Protein AF-A0A8X6UMC8-F1 (afdb_monomer_lite)

Radius of gyration: 14.66 Å; chains: 1; bounding box: 36×35×30 Å

Structure (mmCIF, N/CA/C/O backbone):
data_AF-A0A8X6UMC8-F1
#
_entry.id   AF-A0A8X6UMC8-F1
#
loop_
_atom_site.group_PDB
_atom_site.id
_atom_site.type_symbol
_atom_site.label_atom_id
_atom_site.label_alt_id
_atom_site.label_comp_id
_atom_site.label_asym_id
_atom_site.label_entity_id
_atom_site.label_seq_id
_atom_site.pdbx_PDB_ins_code
_atom_site.Cartn_x
_atom_site.Cartn_y
_atom_site.Cartn_z
_atom_site.occupancy
_atom_site.B_iso_or_equiv
_atom_site.auth_seq_id
_atom_site.auth_comp_id
_atom_site.auth_asym_id
_atom_site.auth_atom_id
_atom_site.pdbx_PDB_model_num
ATOM 1 N N . MET A 1 1 ? 18.155 9.836 -15.322 1.00 61.84 1 MET A N 1
ATOM 2 C CA . MET A 1 1 ? 17.992 8.909 -14.176 1.00 61.84 1 MET A CA 1
ATOM 3 C C . MET A 1 1 ? 16.888 9.361 -13.215 1.00 61.84 1 MET A C 1
ATOM 5 O O . MET A 1 1 ? 15.960 8.594 -13.007 1.00 61.84 1 MET A O 1
ATOM 9 N N . VAL A 1 2 ? 16.906 10.609 -12.722 1.00 69.50 2 VAL A N 1
ATOM 10 C CA . VAL A 1 2 ? 15.881 11.160 -11.800 1.00 69.50 2 VAL A CA 1
ATOM 11 C C . VAL A 1 2 ? 14.447 11.059 -12.349 1.00 69.50 2 VAL A C 1
ATOM 13 O O . VAL A 1 2 ? 13.563 10.563 -11.658 1.00 69.50 2 VAL A O 1
ATOM 16 N N . ASN A 1 3 ? 14.227 11.406 -13.622 1.00 80.38 3 ASN A N 1
ATOM 17 C CA . ASN A 1 3 ? 12.888 11.349 -14.233 1.00 80.38 3 ASN A CA 1
ATOM 18 C C . ASN A 1 3 ? 12.310 9.926 -14.321 1.00 80.38 3 ASN A C 1
ATOM 20 O O . ASN A 1 3 ? 11.101 9.744 -14.213 1.00 80.38 3 ASN A O 1
ATOM 24 N N . SER A 1 4 ? 13.162 8.907 -14.490 1.00 87.31 4 SER A N 1
ATOM 25 C CA . SER A 1 4 ? 12.715 7.509 -14.553 1.00 87.31 4 SER A CA 1
ATOM 26 C C . SER A 1 4 ? 12.319 6.984 -13.177 1.00 87.31 4 SER A C 1
ATOM 28 O O . SER A 1 4 ? 11.329 6.267 -13.063 1.00 87.31 4 SER A O 1
ATOM 30 N N . LEU A 1 5 ? 13.071 7.354 -12.135 1.00 91.06 5 LEU A N 1
ATOM 31 C CA . LEU A 1 5 ? 12.767 6.964 -10.760 1.00 91.06 5 LEU A CA 1
ATOM 32 C C . LEU A 1 5 ? 11.475 7.623 -10.274 1.00 91.06 5 LEU A C 1
ATOM 34 O O . LEU A 1 5 ? 10.637 6.954 -9.678 1.00 91.06 5 LEU A O 1
ATOM 38 N N . LEU A 1 6 ? 11.287 8.910 -10.583 1.00 93.31 6 LEU A N 1
ATOM 39 C CA . LEU A 1 6 ? 10.054 9.624 -10.262 1.00 93.31 6 LEU A CA 1
ATOM 40 C C . LEU A 1 6 ? 8.851 8.986 -10.964 1.00 93.31 6 LEU A C 1
ATOM 42 O O . LEU A 1 6 ? 7.853 8.707 -10.313 1.00 93.31 6 LEU A O 1
ATOM 46 N N . LYS A 1 7 ? 8.967 8.680 -12.263 1.00 94.38 7 LYS A N 1
ATOM 47 C CA . LYS A 1 7 ? 7.900 8.012 -13.022 1.00 94.38 7 LYS A CA 1
ATOM 48 C C . LYS A 1 7 ? 7.544 6.642 -12.434 1.00 94.38 7 LYS A C 1
ATOM 50 O O . LYS A 1 7 ? 6.363 6.335 -12.291 1.00 94.38 7 LYS A O 1
ATOM 55 N N . ALA A 1 8 ? 8.549 5.846 -12.065 1.00 94.31 8 ALA A N 1
ATOM 56 C CA . ALA A 1 8 ? 8.349 4.564 -11.391 1.00 94.31 8 ALA A CA 1
ATOM 57 C C . ALA A 1 8 ? 7.667 4.744 -10.025 1.00 94.31 8 ALA A C 1
ATOM 59 O O . ALA A 1 8 ? 6.704 4.043 -9.729 1.00 94.31 8 ALA A O 1
ATOM 60 N N . GLY A 1 9 ? 8.098 5.731 -9.235 1.00 95.12 9 GLY A N 1
ATOM 61 C CA . GLY A 1 9 ? 7.489 6.066 -7.949 1.00 95.12 9 GLY A CA 1
ATOM 62 C C . GLY A 1 9 ? 6.034 6.499 -8.073 1.00 95.12 9 GLY A C 1
ATOM 63 O O . GLY A 1 9 ? 5.187 5.963 -7.371 1.00 95.12 9 GLY A O 1
ATOM 64 N N . THR A 1 10 ? 5.712 7.398 -9.004 1.00 95.94 10 THR A N 1
ATOM 65 C CA . THR A 1 10 ? 4.327 7.819 -9.256 1.00 95.94 10 THR A CA 1
ATOM 66 C C . THR A 1 10 ? 3.449 6.637 -9.665 1.00 95.94 10 THR A C 1
ATOM 68 O O . THR A 1 10 ? 2.348 6.485 -9.140 1.00 95.94 10 THR A O 1
ATOM 71 N N . HIS A 1 11 ? 3.942 5.772 -10.556 1.00 95.50 11 HIS A N 1
ATOM 72 C CA . HIS A 1 11 ? 3.209 4.583 -10.985 1.00 95.50 11 HIS A CA 1
ATOM 73 C C . HIS A 1 11 ? 2.982 3.595 -9.830 1.00 95.50 11 HIS A C 1
ATOM 75 O O . HIS A 1 11 ? 1.860 3.149 -9.609 1.00 95.50 11 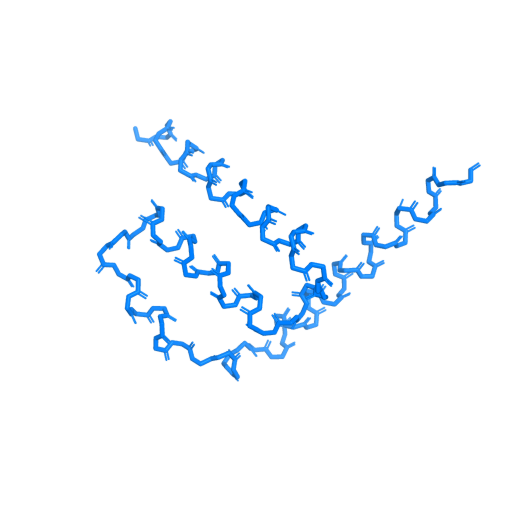HIS A O 1
ATOM 81 N N . ALA A 1 12 ? 4.024 3.309 -9.047 1.00 96.31 12 ALA A N 1
ATOM 82 C CA . ALA A 1 12 ? 3.940 2.449 -7.872 1.00 96.31 12 ALA A CA 1
ATOM 83 C C . ALA A 1 12 ? 2.957 2.995 -6.823 1.00 96.31 12 ALA A C 1
ATOM 85 O O . ALA A 1 12 ? 2.143 2.241 -6.293 1.00 96.31 12 ALA A O 1
ATOM 86 N N . SER A 1 13 ? 2.978 4.306 -6.566 1.00 95.44 13 SER A N 1
ATOM 87 C CA . SER A 1 13 ? 2.035 4.960 -5.654 1.00 95.44 13 SER A CA 1
ATOM 88 C C . SER A 1 13 ? 0.588 4.801 -6.114 1.00 95.44 13 SER A C 1
ATOM 90 O O . SER A 1 13 ? -0.272 4.496 -5.292 1.00 95.44 13 SER A O 1
ATOM 92 N N . TYR A 1 14 ? 0.317 4.952 -7.415 1.00 96.06 14 TYR A N 1
ATOM 93 C CA . TYR A 1 14 ? -1.027 4.744 -7.961 1.00 96.06 14 TYR A CA 1
ATOM 94 C C . TYR A 1 14 ? -1.522 3.314 -7.714 1.00 96.06 14 TYR A C 1
ATOM 96 O O . TYR A 1 14 ? -2.646 3.124 -7.258 1.00 96.06 14 TYR A O 1
ATOM 104 N N . ILE A 1 15 ? -0.661 2.314 -7.928 1.00 94.81 15 ILE A N 1
ATOM 105 C CA . ILE A 1 15 ? -0.996 0.907 -7.673 1.00 94.81 15 ILE A CA 1
ATOM 106 C C . ILE A 1 15 ? -1.312 0.668 -6.190 1.00 94.81 15 ILE A C 1
ATOM 108 O O . ILE A 1 15 ? -2.277 -0.023 -5.869 1.00 94.81 15 ILE A O 1
ATOM 112 N N . VAL A 1 16 ? -0.522 1.235 -5.273 1.00 93.69 16 VAL A N 1
ATOM 113 C CA . VAL A 1 16 ? -0.760 1.094 -3.827 1.00 93.69 16 VAL A CA 1
ATOM 114 C C . VAL A 1 16 ? -2.094 1.723 -3.428 1.00 93.69 16 VAL A C 1
ATOM 116 O O . VAL A 1 16 ? -2.891 1.069 -2.760 1.00 93.69 16 VAL A O 1
ATOM 119 N N . VAL A 1 17 ? -2.369 2.954 -3.870 1.00 92.31 17 VAL A N 1
ATOM 120 C CA . VAL A 1 17 ? -3.633 3.648 -3.570 1.00 92.31 17 VAL A CA 1
ATOM 121 C C . VAL A 1 17 ? -4.829 2.884 -4.137 1.00 92.31 17 VAL A C 1
ATOM 123 O O . VAL A 1 17 ? -5.824 2.712 -3.437 1.00 92.31 17 VAL A O 1
ATOM 126 N N . TYR A 1 18 ? -4.719 2.372 -5.364 1.00 93.62 18 TYR A N 1
ATOM 127 C CA . TYR A 1 18 ? -5.758 1.550 -5.977 1.00 93.62 18 TYR A CA 1
ATOM 128 C C . TYR A 1 18 ? -6.031 0.273 -5.167 1.00 93.62 18 TYR A C 1
ATOM 130 O O . TYR A 1 18 ? -7.183 -0.010 -4.859 1.00 93.62 18 TYR A O 1
ATOM 138 N N . ASN A 1 19 ? -4.992 -0.454 -4.737 1.00 91.12 19 ASN A N 1
ATOM 139 C CA . ASN A 1 19 ? -5.166 -1.656 -3.912 1.00 91.12 19 ASN A CA 1
ATOM 140 C C . ASN A 1 19 ? -5.808 -1.345 -2.552 1.00 91.12 19 ASN A C 1
ATOM 142 O O . ASN A 1 19 ? -6.644 -2.115 -2.086 1.00 91.12 19 ASN A O 1
ATOM 146 N N . ILE A 1 20 ? -5.448 -0.224 -1.921 1.00 90.19 20 ILE A N 1
ATOM 147 C CA . ILE A 1 20 ? -6.077 0.216 -0.667 1.00 90.19 20 ILE A CA 1
ATOM 148 C C . ILE A 1 20 ? -7.574 0.472 -0.891 1.00 90.19 20 ILE A C 1
ATOM 150 O O . ILE A 1 20 ? -8.403 -0.060 -0.153 1.00 90.19 20 ILE A O 1
ATOM 154 N N . ALA A 1 21 ? -7.916 1.238 -1.932 1.00 90.88 21 ALA A N 1
ATOM 155 C CA . ALA A 1 21 ? -9.298 1.585 -2.250 1.00 90.88 21 ALA A CA 1
ATOM 156 C C . ALA A 1 21 ? -10.139 0.360 -2.648 1.00 90.88 21 ALA A C 1
ATOM 158 O O . ALA A 1 21 ? -11.265 0.214 -2.184 1.00 90.88 21 ALA A O 1
ATOM 159 N N . GLU A 1 22 ? -9.594 -0.535 -3.478 1.00 92.44 22 GLU A N 1
ATOM 160 C CA . GLU A 1 22 ? -10.304 -1.722 -3.965 1.00 92.44 22 GLU A CA 1
ATOM 161 C C . GLU A 1 22 ? -10.549 -2.740 -2.846 1.00 92.44 22 GLU A C 1
ATOM 163 O O . GLU A 1 22 ? -11.637 -3.305 -2.744 1.00 92.44 22 GLU A O 1
ATOM 168 N N . LYS A 1 23 ? -9.540 -3.007 -2.005 1.00 90.88 23 LYS A N 1
ATOM 169 C CA . LYS A 1 23 ? -9.645 -4.053 -0.979 1.00 90.88 23 LYS A CA 1
ATOM 170 C C . LYS A 1 23 ? -10.460 -3.616 0.232 1.00 90.88 23 LYS A C 1
ATOM 172 O O . LYS A 1 23 ? -10.989 -4.492 0.911 1.00 90.88 23 LYS A O 1
ATOM 177 N N . ASN A 1 24 ? -10.552 -2.310 0.500 1.00 87.56 24 ASN A N 1
ATOM 178 C CA . ASN A 1 24 ? -11.272 -1.745 1.644 1.00 87.56 24 ASN A CA 1
ATOM 179 C C . ASN A 1 24 ? -10.908 -2.438 2.974 1.00 87.56 24 ASN A C 1
ATOM 181 O O . ASN A 1 24 ? -11.763 -2.876 3.744 1.00 87.56 24 ASN A O 1
ATOM 185 N N . LYS A 1 25 ? -9.603 -2.607 3.201 1.00 90.25 25 LYS A N 1
ATOM 186 C CA . LYS A 1 25 ? -9.041 -3.220 4.407 1.00 90.25 25 LYS A CA 1
ATOM 187 C C . LYS A 1 25 ? -8.237 -2.194 5.197 1.00 90.25 25 LYS A C 1
ATOM 189 O O . LYS A 1 25 ? -7.742 -1.226 4.626 1.00 90.25 25 LYS A O 1
ATOM 194 N N . ALA A 1 26 ? -8.042 -2.462 6.487 1.00 87.69 26 ALA A N 1
ATOM 195 C CA . ALA A 1 26 ? -7.152 -1.668 7.327 1.00 87.69 26 ALA A CA 1
ATOM 196 C C . ALA A 1 26 ? -5.727 -1.639 6.752 1.00 87.69 26 ALA A C 1
ATOM 198 O O . ALA A 1 26 ? -5.222 -2.655 6.265 1.00 87.69 26 ALA A O 1
ATOM 199 N N . LEU A 1 27 ? -5.041 -0.501 6.877 1.00 88.44 27 LEU A N 1
ATOM 200 C CA . LEU A 1 27 ? -3.659 -0.351 6.396 1.00 88.44 27 LEU A CA 1
ATOM 201 C C . LEU A 1 27 ? -2.658 -1.272 7.116 1.00 88.44 27 LEU A C 1
ATOM 203 O O . LEU A 1 27 ? -1.549 -1.476 6.628 1.00 88.44 27 LEU A O 1
ATOM 207 N N . SER A 1 28 ? -3.036 -1.819 8.272 1.00 87.31 28 SER A N 1
ATOM 208 C CA . SER A 1 28 ? -2.264 -2.805 9.029 1.00 87.31 28 SER A CA 1
ATOM 209 C C . SER A 1 28 ? -2.508 -4.259 8.600 1.00 87.31 28 SER A C 1
ATOM 211 O O . SER A 1 28 ? -1.826 -5.144 9.118 1.00 87.31 28 SER A O 1
ATOM 213 N N . ASP A 1 29 ? -3.432 -4.532 7.668 1.00 88.88 29 ASP A N 1
ATOM 214 C CA . ASP A 1 29 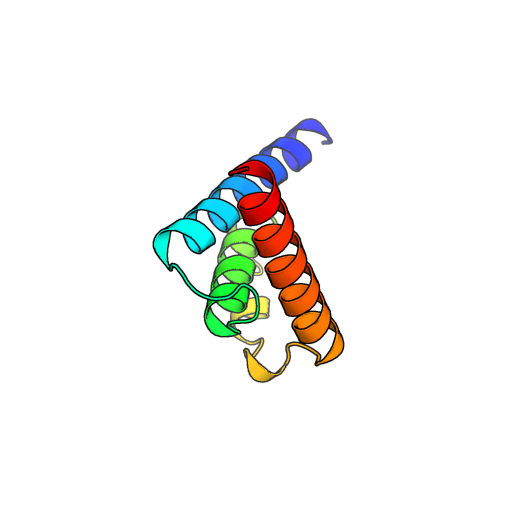? -3.680 -5.885 7.152 1.00 88.88 29 ASP A CA 1
ATOM 215 C C . ASP A 1 29 ? -2.423 -6.419 6.451 1.00 88.88 29 ASP A C 1
ATOM 217 O O . ASP A 1 29 ? -1.959 -5.882 5.443 1.00 88.88 29 ASP A O 1
ATOM 221 N N . GLU A 1 30 ? -1.849 -7.488 7.006 1.00 85.12 30 GLU A N 1
ATOM 222 C CA . GLU A 1 30 ? -0.551 -7.996 6.559 1.00 85.12 30 GLU A CA 1
ATOM 223 C C . GLU A 1 30 ? -0.575 -8.471 5.097 1.00 85.12 30 GLU A C 1
ATOM 225 O O . GLU A 1 30 ? 0.431 -8.349 4.392 1.00 85.12 30 GLU A O 1
ATOM 230 N N . GLU A 1 31 ? -1.714 -8.987 4.624 1.00 87.38 31 GLU A N 1
ATOM 231 C CA . GLU A 1 31 ? -1.869 -9.465 3.250 1.00 87.38 31 GLU A CA 1
ATOM 232 C C . GLU A 1 31 ? -1.973 -8.295 2.266 1.00 87.38 31 GLU A C 1
ATOM 234 O O . GLU A 1 31 ? -1.308 -8.311 1.230 1.00 87.38 31 GLU A O 1
ATOM 239 N N . LEU A 1 32 ? -2.720 -7.239 2.609 1.00 89.38 32 LEU A N 1
ATOM 240 C CA . LEU A 1 32 ? -2.748 -5.991 1.841 1.00 89.38 32 LEU A CA 1
ATOM 241 C C . LEU A 1 32 ? -1.339 -5.399 1.722 1.00 89.38 32 LEU A C 1
ATOM 243 O O . LEU A 1 32 ? -0.887 -5.076 0.621 1.00 89.38 32 LEU A O 1
ATOM 247 N N . VAL A 1 33 ? -0.616 -5.297 2.841 1.00 87.56 33 VAL A N 1
ATOM 248 C CA . VAL A 1 33 ? 0.747 -4.751 2.863 1.00 87.56 33 VAL A CA 1
ATOM 249 C C . VAL A 1 33 ? 1.690 -5.610 2.016 1.00 87.56 33 VAL A C 1
ATOM 251 O O . VAL A 1 33 ? 2.480 -5.068 1.237 1.00 87.56 33 VAL A O 1
ATOM 254 N N . LYS A 1 34 ? 1.582 -6.943 2.094 1.00 87.81 34 LYS A N 1
ATOM 255 C CA . LYS A 1 34 ? 2.356 -7.864 1.252 1.00 87.81 34 LYS A CA 1
ATOM 256 C C . LYS A 1 34 ? 2.056 -7.671 -0.235 1.00 87.81 34 LYS A C 1
ATOM 258 O O . LYS A 1 34 ? 2.997 -7.530 -1.014 1.00 87.81 34 LYS A O 1
ATOM 263 N N . GLN A 1 35 ? 0.785 -7.624 -0.635 1.00 89.81 35 GLN A N 1
ATOM 264 C CA . GLN A 1 35 ? 0.398 -7.416 -2.035 1.00 89.81 35 GLN A CA 1
ATOM 265 C C . GLN A 1 35 ? 0.922 -6.084 -2.579 1.00 89.81 35 GLN A C 1
ATOM 267 O O . GLN A 1 35 ? 1.507 -6.047 -3.662 1.00 89.81 35 GLN A O 1
ATOM 272 N N . CYS A 1 36 ? 0.803 -5.006 -1.801 1.00 91.44 36 CYS A N 1
ATOM 273 C CA . CYS A 1 36 ? 1.380 -3.711 -2.147 1.00 91.44 36 CYS A CA 1
ATOM 274 C C . CYS A 1 36 ? 2.903 -3.799 -2.338 1.00 91.44 36 CYS A C 1
ATOM 276 O O . CYS A 1 36 ? 3.413 -3.322 -3.350 1.00 91.44 36 CYS A O 1
ATOM 278 N N . MET A 1 37 ? 3.636 -4.456 -1.432 1.00 89.69 37 MET A N 1
ATOM 279 C CA . MET A 1 37 ? 5.089 -4.639 -1.571 1.00 89.69 37 MET A CA 1
ATOM 280 C C . MET A 1 37 ? 5.472 -5.429 -2.829 1.00 89.69 37 MET A C 1
ATOM 282 O O . MET A 1 37 ? 6.433 -5.063 -3.507 1.00 89.69 37 MET A O 1
ATOM 286 N N . LEU A 1 38 ? 4.718 -6.477 -3.173 1.00 91.56 38 LEU A N 1
ATOM 287 C CA . LEU A 1 38 ? 4.955 -7.267 -4.384 1.00 91.56 38 LEU A CA 1
ATOM 288 C C . LEU A 1 38 ? 4.765 -6.438 -5.655 1.00 91.56 38 LEU A C 1
ATOM 290 O O . LEU A 1 38 ? 5.636 -6.448 -6.523 1.00 91.56 38 LEU A O 1
ATOM 294 N N . HIS A 1 39 ? 3.676 -5.674 -5.744 1.00 92.50 39 HIS A N 1
ATOM 295 C CA . HIS A 1 39 ? 3.423 -4.814 -6.899 1.00 92.50 39 HIS A CA 1
ATOM 296 C C . HIS A 1 39 ? 4.450 -3.682 -7.025 1.00 92.50 39 HIS A C 1
ATOM 298 O O . HIS A 1 39 ? 4.909 -3.379 -8.125 1.00 92.50 39 HIS A O 1
ATOM 304 N N . VAL A 1 40 ? 4.869 -3.080 -5.908 1.00 93.44 40 VAL A N 1
ATOM 305 C CA . VAL A 1 40 ? 5.942 -2.074 -5.913 1.00 93.44 40 VAL A CA 1
ATOM 306 C C . VAL A 1 40 ? 7.265 -2.701 -6.369 1.00 93.44 40 VAL A C 1
ATOM 308 O O . VAL A 1 40 ? 7.989 -2.092 -7.161 1.00 93.44 40 VAL A O 1
ATOM 311 N N . SER A 1 41 ? 7.571 -3.930 -5.937 1.00 92.88 41 SER A N 1
ATOM 312 C CA . SER A 1 41 ? 8.766 -4.645 -6.395 1.00 92.88 41 SER A CA 1
ATOM 313 C C . SER A 1 41 ? 8.757 -4.891 -7.903 1.00 92.88 41 SER A C 1
ATOM 315 O O . SER A 1 41 ? 9.820 -4.804 -8.511 1.00 92.88 41 SER A O 1
ATOM 317 N N . ASP A 1 42 ? 7.609 -5.171 -8.518 1.00 92.62 42 ASP A N 1
ATOM 318 C CA . ASP A 1 42 ? 7.523 -5.351 -9.975 1.00 92.62 42 ASP A CA 1
ATOM 319 C C . ASP A 1 42 ? 7.861 -4.068 -10.738 1.00 92.62 42 ASP A C 1
ATOM 321 O O . ASP A 1 42 ? 8.477 -4.115 -11.801 1.00 92.62 42 ASP A O 1
ATOM 325 N N . VAL A 1 43 ? 7.513 -2.908 -10.176 1.00 93.81 43 VAL A N 1
ATOM 326 C CA . VAL A 1 43 ? 7.788 -1.608 -10.799 1.00 93.81 43 VAL A CA 1
ATOM 327 C C . VAL A 1 43 ? 9.255 -1.204 -10.646 1.00 93.81 43 VAL A C 1
ATOM 329 O O . VAL A 1 43 ? 9.866 -0.730 -11.603 1.00 93.81 43 VAL A O 1
ATOM 332 N N . PHE A 1 44 ? 9.836 -1.372 -9.455 1.00 92.38 44 PHE A N 1
ATOM 333 C CA . PHE A 1 44 ? 11.203 -0.910 -9.182 1.00 92.38 44 PHE A CA 1
ATOM 334 C C . PHE A 1 44 ? 12.281 -1.948 -9.5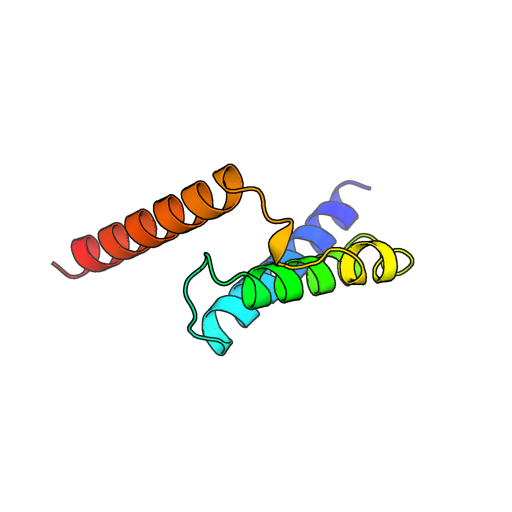01 1.00 92.38 44 PHE A C 1
ATOM 336 O O . PHE A 1 44 ? 13.400 -1.579 -9.858 1.00 92.38 44 PHE A O 1
ATOM 343 N N . CYS A 1 45 ? 11.988 -3.236 -9.330 1.00 90.75 45 CYS A N 1
ATOM 344 C CA . CYS A 1 45 ? 12.952 -4.331 -9.434 1.00 90.75 45 CYS A CA 1
ATOM 345 C C . CYS A 1 45 ? 12.297 -5.606 -10.019 1.00 90.75 45 CYS A C 1
ATOM 347 O O . CYS A 1 45 ? 12.255 -6.632 -9.331 1.00 90.75 45 CYS A O 1
ATOM 349 N N . PRO A 1 46 ? 11.844 -5.596 -11.291 1.00 84.56 46 PRO A N 1
ATOM 350 C CA . PRO A 1 46 ? 11.048 -6.678 -11.898 1.00 84.56 46 PRO A CA 1
ATOM 351 C C . PRO A 1 46 ? 11.715 -8.067 -11.926 1.00 84.56 46 PRO A C 1
ATOM 353 O O . PRO A 1 46 ? 11.048 -9.072 -12.127 1.00 84.56 46 PRO A O 1
ATOM 356 N N . GLY A 1 47 ? 13.025 -8.167 -11.675 1.00 88.00 47 GLY A N 1
ATOM 357 C CA . GLY A 1 47 ? 13.741 -9.447 -11.546 1.00 88.00 47 GLY A CA 1
ATOM 358 C C . GLY A 1 47 ? 13.948 -9.938 -10.108 1.00 88.00 47 GLY A C 1
ATOM 359 O O . GLY A 1 47 ? 14.629 -10.940 -9.899 1.00 88.00 47 GLY A O 1
ATOM 360 N N . LYS A 1 48 ? 13.453 -9.206 -9.104 1.00 87.75 48 LYS A N 1
ATOM 361 C CA . LYS A 1 48 ? 13.679 -9.492 -7.675 1.00 87.75 48 LYS A CA 1
ATOM 362 C C . LYS A 1 48 ? 12.389 -9.729 -6.895 1.00 87.75 48 LYS A C 1
ATOM 364 O O . LYS A 1 48 ? 12.469 -9.927 -5.687 1.00 87.75 48 LYS A O 1
ATOM 369 N N . LYS A 1 49 ? 11.232 -9.773 -7.563 1.00 87.12 49 LYS A N 1
ATOM 370 C CA . LYS A 1 49 ? 9.920 -9.994 -6.935 1.00 87.12 49 LYS A CA 1
ATOM 371 C C . LYS A 1 49 ? 9.887 -11.229 -6.032 1.00 87.12 49 LYS A C 1
ATOM 373 O O . LYS A 1 49 ? 9.4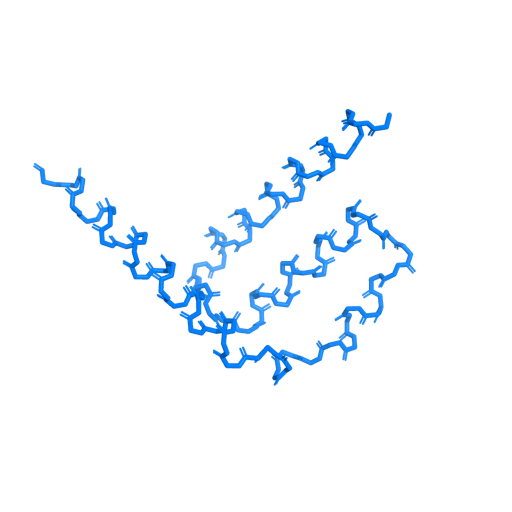06 -11.150 -4.906 1.00 87.12 49 LYS A O 1
ATOM 378 N N . SER A 1 50 ? 10.477 -12.340 -6.471 1.00 86.75 50 SER A N 1
ATOM 379 C CA . SER A 1 50 ? 10.537 -13.589 -5.699 1.00 86.75 50 SER A CA 1
ATOM 380 C C . SER A 1 50 ? 11.213 -13.429 -4.331 1.00 86.75 50 SER A C 1
ATOM 382 O O . SER A 1 50 ? 10.827 -14.092 -3.369 1.00 86.75 50 SER A O 1
ATOM 384 N N . ASN A 1 51 ? 12.158 -12.491 -4.190 1.00 86.00 51 ASN A N 1
ATOM 385 C CA . ASN A 1 51 ? 12.768 -12.176 -2.895 1.00 86.00 51 ASN A CA 1
ATOM 386 C C . ASN A 1 51 ? 11.744 -11.602 -1.904 1.00 86.00 51 ASN A C 1
ATOM 388 O O . ASN A 1 51 ? 11.891 -11.794 -0.699 1.00 86.00 51 ASN A O 1
ATOM 392 N N . PHE A 1 52 ? 10.720 -10.909 -2.405 1.00 83.56 52 PHE A N 1
ATOM 393 C CA . PHE A 1 52 ? 9.635 -10.333 -1.615 1.00 83.56 52 PHE A CA 1
ATOM 394 C C . PHE A 1 52 ? 8.486 -11.326 -1.401 1.00 83.56 52 PHE A C 1
ATOM 396 O O . PHE A 1 52 ? 7.850 -11.295 -0.352 1.00 83.56 52 PHE A O 1
ATOM 403 N N . GLU A 1 53 ? 8.249 -12.259 -2.326 1.00 82.44 53 GLU A N 1
ATOM 404 C CA . GLU A 1 53 ? 7.245 -13.326 -2.156 1.00 82.44 53 GLU A CA 1
ATOM 405 C C . GLU A 1 53 ? 7.584 -14.260 -0.990 1.00 82.44 53 GLU A C 1
ATOM 407 O O . GLU A 1 53 ? 6.691 -14.695 -0.254 1.00 82.44 53 GLU A O 1
ATOM 412 N N . LEU A 1 54 ? 8.883 -14.506 -0.786 1.00 78.31 54 LEU A N 1
ATOM 413 C CA . LEU A 1 54 ? 9.423 -15.285 0.329 1.00 78.31 54 LEU A CA 1
ATOM 414 C C . LEU A 1 54 ? 9.318 -14.561 1.682 1.00 78.31 54 LEU A C 1
ATOM 416 O O . LEU A 1 54 ? 9.470 -15.193 2.735 1.00 78.31 54 LEU A O 1
ATOM 420 N N . ILE A 1 55 ? 9.036 -13.252 1.690 1.00 71.81 55 ILE A N 1
ATOM 421 C CA . ILE A 1 55 ? 8.752 -12.517 2.922 1.00 71.81 55 ILE A CA 1
ATOM 422 C C . ILE A 1 55 ? 7.349 -12.917 3.382 1.00 71.81 55 ILE A C 1
ATOM 424 O O . ILE A 1 55 ? 6.331 -12.566 2.784 1.00 71.81 55 ILE A O 1
ATOM 428 N N . ARG A 1 56 ? 7.291 -13.690 4.470 1.00 68.38 56 ARG A N 1
ATOM 429 C CA . ARG A 1 56 ? 6.019 -14.011 5.123 1.00 68.38 56 ARG A CA 1
ATOM 430 C C . ARG A 1 56 ? 5.388 -12.731 5.701 1.00 68.38 56 ARG A C 1
ATOM 432 O O . ARG A 1 56 ? 6.133 -11.929 6.265 1.00 68.38 56 ARG A O 1
ATOM 439 N N . PRO A 1 57 ? 4.052 -12.568 5.632 1.00 61.94 57 PRO A N 1
ATOM 440 C CA . PRO A 1 57 ? 3.357 -11.412 6.211 1.00 61.94 57 PRO A CA 1
ATOM 441 C C . PRO A 1 57 ? 3.664 -11.243 7.712 1.00 61.94 57 PRO A C 1
ATOM 443 O O . PRO A 1 57 ? 3.968 -10.145 8.167 1.00 61.94 57 PRO A O 1
ATOM 446 N N . THR A 1 58 ? 3.834 -12.361 8.424 1.00 57.22 58 THR A N 1
ATOM 447 C CA . THR A 1 58 ? 4.260 -12.432 9.835 1.00 57.22 58 THR A CA 1
ATOM 448 C C . THR A 1 58 ? 5.657 -11.867 10.143 1.00 57.22 58 THR A C 1
ATOM 450 O O . THR A 1 58 ? 6.063 -11.828 11.306 1.00 57.22 58 THR A O 1
ATOM 453 N N . ARG A 1 59 ? 6.434 -11.439 9.134 1.00 63.44 59 ARG A N 1
ATOM 454 C CA . ARG A 1 59 ? 7.713 -10.719 9.305 1.00 63.44 59 ARG A CA 1
ATOM 455 C C . ARG A 1 59 ? 7.566 -9.197 9.300 1.00 63.44 59 ARG A C 1
ATOM 457 O O . ARG A 1 59 ? 8.573 -8.504 9.473 1.00 63.44 59 ARG A O 1
ATOM 464 N N . LEU A 1 60 ? 6.358 -8.657 9.137 1.00 70.94 60 LEU A N 1
ATOM 465 C CA . LEU A 1 60 ? 6.104 -7.250 9.424 1.00 70.94 60 LEU A CA 1
ATOM 466 C C . LEU A 1 60 ? 6.416 -7.003 10.899 1.00 70.94 60 LEU A C 1
ATOM 468 O O . LEU A 1 60 ? 5.754 -7.508 11.801 1.00 70.94 60 LEU A O 1
ATOM 472 N N . SER A 1 61 ? 7.494 -6.259 11.160 1.00 78.31 61 SER A N 1
ATOM 473 C CA . SER A 1 61 ? 7.863 -5.958 12.540 1.00 78.31 61 SER A CA 1
ATOM 474 C C . SER A 1 61 ? 6.694 -5.253 13.231 1.00 78.31 61 SER A C 1
ATOM 476 O O . SER A 1 61 ? 6.060 -4.377 12.640 1.00 78.31 61 SER A O 1
ATOM 478 N N . ARG A 1 62 ? 6.452 -5.567 14.507 1.00 81.69 62 ARG A N 1
ATOM 479 C CA . ARG A 1 62 ? 5.403 -4.916 15.309 1.00 81.69 62 ARG A CA 1
ATOM 480 C C . ARG A 1 62 ? 5.482 -3.382 15.249 1.00 81.69 62 ARG A C 1
ATOM 482 O O . ARG A 1 62 ? 4.459 -2.714 15.250 1.00 81.69 62 ARG A O 1
ATOM 489 N N . LYS A 1 63 ? 6.691 -2.820 15.115 1.00 86.06 63 LYS A N 1
ATOM 490 C CA . LYS A 1 63 ? 6.905 -1.374 14.924 1.00 86.06 63 LYS A CA 1
ATOM 491 C C . LYS A 1 63 ? 6.295 -0.836 13.625 1.00 86.06 63 LYS A C 1
ATOM 493 O O . LYS A 1 63 ? 5.802 0.286 13.628 1.00 86.06 63 LYS A O 1
ATOM 498 N N . MET A 1 64 ? 6.348 -1.592 12.528 1.00 83.62 64 MET A N 1
ATOM 499 C CA . MET A 1 64 ? 5.720 -1.186 11.265 1.00 83.62 64 MET A CA 1
ATOM 500 C C . MET A 1 64 ? 4.199 -1.272 11.346 1.00 83.62 64 MET A C 1
ATOM 502 O O . MET A 1 64 ? 3.535 -0.325 10.945 1.00 83.62 64 MET A O 1
ATOM 506 N N . VAL A 1 65 ? 3.661 -2.339 11.942 1.00 84.19 65 VAL A N 1
ATOM 507 C CA . VAL A 1 65 ? 2.210 -2.493 12.154 1.00 84.19 65 VAL A CA 1
ATOM 508 C C . VAL A 1 65 ? 1.650 -1.326 12.970 1.00 84.19 65 VAL A C 1
ATOM 510 O O . VAL A 1 65 ? 0.723 -0.662 12.522 1.00 84.19 65 VAL A O 1
ATOM 513 N N . ILE A 1 66 ? 2.294 -0.977 14.091 1.00 87.69 66 ILE A N 1
ATOM 514 C CA . ILE A 1 66 ? 1.900 0.177 14.920 1.00 87.69 66 ILE A CA 1
ATOM 515 C C . ILE A 1 66 ? 1.921 1.485 14.115 1.00 87.69 66 ILE A C 1
ATOM 517 O O . ILE A 1 66 ? 1.049 2.338 14.281 1.00 87.69 66 ILE A O 1
ATOM 521 N N . ARG A 1 67 ? 2.915 1.670 13.235 1.00 90.19 67 ARG A N 1
ATOM 522 C CA . ARG A 1 67 ? 2.967 2.854 12.366 1.00 90.19 67 ARG A CA 1
ATOM 523 C C . ARG A 1 67 ? 1.794 2.890 11.394 1.00 90.19 67 ARG A C 1
ATOM 525 O O . ARG A 1 67 ? 1.210 3.956 11.241 1.00 90.19 67 ARG A O 1
ATOM 532 N N . PHE A 1 68 ? 1.432 1.762 10.784 1.00 89.88 68 PHE A N 1
ATOM 533 C CA . PHE A 1 68 ? 0.269 1.695 9.900 1.00 89.88 68 PHE A CA 1
ATOM 534 C C . PHE A 1 68 ? -1.031 1.979 10.646 1.00 89.88 68 PHE A C 1
ATOM 536 O O . PHE A 1 68 ? -1.802 2.807 10.184 1.00 89.88 68 PHE A O 1
ATOM 543 N N . GLU A 1 69 ? -1.229 1.405 11.832 1.00 91.06 69 GLU A N 1
ATOM 544 C CA . GLU A 1 69 ? -2.392 1.709 12.678 1.00 91.06 69 GLU A CA 1
ATOM 545 C C . GLU A 1 69 ? -2.457 3.192 13.073 1.00 91.06 69 GLU A C 1
ATOM 547 O O . GLU A 1 69 ? -3.530 3.786 13.111 1.00 91.06 69 GLU A O 1
ATOM 552 N N . THR A 1 70 ? -1.309 3.809 13.370 1.00 94.25 70 THR A N 1
ATOM 553 C CA . THR A 1 70 ? -1.241 5.241 13.703 1.00 94.25 70 THR A CA 1
ATOM 554 C C . THR A 1 70 ? -1.623 6.100 12.500 1.00 94.25 70 THR A C 1
ATOM 556 O O . THR A 1 70 ? -2.359 7.073 12.647 1.00 94.25 70 THR A O 1
ATOM 559 N N . ILE A 1 71 ? -1.138 5.736 11.310 1.00 91.62 71 ILE A N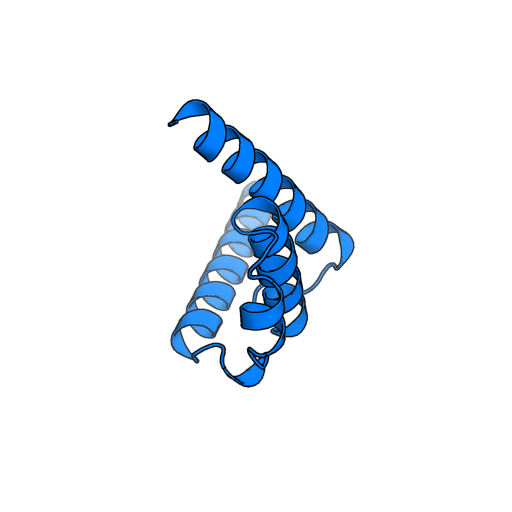 1
ATOM 560 C CA . ILE A 1 71 ? -1.473 6.406 10.051 1.00 91.62 71 ILE A CA 1
ATOM 561 C C . ILE A 1 71 ? -2.972 6.269 9.772 1.00 91.62 71 ILE A C 1
ATOM 563 O O . ILE A 1 71 ? -3.627 7.279 9.544 1.00 91.62 71 ILE A O 1
ATOM 567 N N . ASP A 1 72 ? -3.514 5.058 9.867 1.00 90.12 72 ASP A N 1
ATOM 568 C CA . ASP A 1 72 ? -4.923 4.738 9.625 1.00 90.12 72 ASP A CA 1
ATOM 569 C C . ASP A 1 72 ? -5.866 5.549 10.529 1.00 90.12 72 ASP A C 1
ATOM 571 O O . ASP A 1 72 ? -6.769 6.238 10.051 1.00 90.12 72 ASP A O 1
ATOM 575 N N . LYS A 1 73 ? -5.577 5.580 11.837 1.00 92.06 73 LYS A N 1
ATOM 576 C CA . LYS A 1 73 ? -6.318 6.394 12.815 1.00 92.06 73 LYS A CA 1
ATOM 577 C C . LYS A 1 73 ? -6.232 7.886 12.511 1.00 92.06 73 LYS A C 1
ATOM 579 O O . LYS A 1 73 ? -7.235 8.588 12.581 1.00 92.06 73 LYS A O 1
ATOM 584 N N . ASN A 1 74 ? -5.039 8.376 12.175 1.00 94.06 74 ASN A N 1
ATOM 585 C CA . ASN A 1 74 ? -4.826 9.785 11.857 1.00 94.06 74 ASN A CA 1
ATOM 586 C C . ASN A 1 74 ? -5.569 10.203 10.577 1.00 94.06 74 ASN A C 1
ATOM 588 O O . ASN A 1 74 ? -6.179 11.267 10.550 1.00 94.06 74 ASN A O 1
ATOM 592 N N . LEU A 1 75 ? -5.547 9.370 9.533 1.00 89.62 75 LEU A N 1
ATOM 593 C CA . LEU A 1 75 ? -6.308 9.600 8.302 1.00 89.62 75 LEU A CA 1
ATOM 594 C C . LEU A 1 75 ? -7.813 9.600 8.570 1.00 89.62 75 LEU A C 1
ATOM 596 O O . LEU A 1 75 ? -8.495 10.519 8.131 1.00 89.62 75 LEU A O 1
ATOM 600 N N . THR A 1 76 ? -8.306 8.619 9.328 1.00 89.94 76 THR A N 1
ATOM 601 C CA . THR A 1 76 ? -9.724 8.529 9.707 1.00 89.94 76 THR A CA 1
ATOM 602 C C . THR A 1 76 ? -10.167 9.787 10.450 1.00 89.94 76 THR A C 1
ATOM 604 O O . THR A 1 76 ? -11.108 10.449 10.026 1.00 89.94 76 THR A O 1
ATOM 607 N N . SER A 1 77 ? -9.409 10.201 11.470 1.00 92.56 77 SER A N 1
ATOM 608 C CA . SER A 1 77 ? -9.704 11.412 12.241 1.00 92.56 77 SER A CA 1
ATOM 609 C C . SER A 1 77 ? -9.706 12.681 11.382 1.00 92.56 77 SER A C 1
ATOM 611 O O . SER A 1 77 ? -10.579 13.524 11.562 1.00 92.56 77 SER A O 1
ATOM 613 N N . GLN A 1 78 ? -8.775 12.818 10.429 1.00 92.50 78 GLN A N 1
ATOM 614 C CA . GLN A 1 78 ? -8.733 13.973 9.521 1.00 92.50 78 GLN A CA 1
ATOM 615 C C . GLN A 1 78 ? -9.889 14.006 8.520 1.00 92.50 78 GLN A C 1
ATOM 617 O O . GLN A 1 78 ? -10.264 15.083 8.055 1.00 92.50 78 GLN A O 1
ATOM 622 N N . LEU A 1 79 ? -10.402 12.841 8.127 1.00 89.19 79 LEU A N 1
ATOM 623 C CA . LEU A 1 79 ? -11.554 12.741 7.237 1.00 89.19 79 LEU A CA 1
ATOM 624 C C . LEU A 1 79 ? -12.846 13.055 7.990 1.00 89.19 79 LEU A C 1
ATOM 626 O O . LEU A 1 79 ? -13.671 13.803 7.479 1.00 89.19 79 LEU A O 1
ATOM 630 N N . GLU A 1 80 ? -12.991 12.542 9.211 1.00 90.44 80 GLU A N 1
ATOM 631 C CA . GLU A 1 80 ? -14.133 12.833 10.081 1.00 90.44 80 GLU A CA 1
ATOM 632 C C . GLU A 1 80 ? -14.186 14.319 10.454 1.00 90.44 80 GLU A C 1
ATOM 634 O O . GLU A 1 80 ? -15.222 14.949 10.278 1.00 90.44 80 GLU A O 1
ATOM 639 N N . SER A 1 81 ? -13.057 14.924 10.841 1.00 87.81 81 SER A N 1
ATOM 640 C CA . SER A 1 81 ? -12.997 16.339 11.244 1.00 87.81 81 SER A CA 1
ATOM 641 C C . SER A 1 81 ? -13.201 17.343 10.105 1.00 87.81 81 SER A C 1
ATOM 643 O O . SER A 1 81 ? -13.231 18.545 10.347 1.00 87.81 81 SER A O 1
ATOM 645 N N . LYS A 1 82 ? -13.199 16.886 8.849 1.00 71.62 82 LYS A N 1
ATOM 646 C CA . LYS A 1 82 ? -13.431 17.719 7.658 1.00 71.62 82 LYS A CA 1
ATOM 647 C C . LYS A 1 82 ? -14.868 17.638 7.143 1.00 71.62 82 LYS A C 1
ATOM 649 O O . LYS A 1 82 ? -15.185 18.336 6.183 1.00 71.62 82 LYS A O 1
ATOM 654 N N . ASN A 1 83 ? -15.687 16.771 7.737 1.00 59.56 83 ASN A N 1
ATOM 655 C CA . ASN A 1 83 ? -17.102 16.620 7.410 1.00 59.56 83 ASN A CA 1
ATOM 656 C C . ASN A 1 83 ? -18.021 17.446 8.337 1.00 59.56 83 ASN A C 1
ATOM 658 O O . ASN A 1 83 ? -19.237 17.374 8.163 1.00 59.56 83 ASN A O 1
ATOM 662 N N . ASP A 1 84 ? -17.441 18.225 9.259 1.00 46.72 84 ASP A N 1
ATOM 663 C CA . ASP A 1 84 ? -18.087 1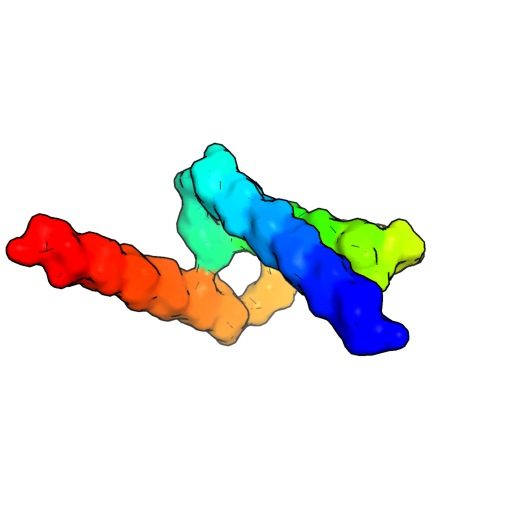9.288 10.049 1.00 46.72 84 ASP A CA 1
ATOM 664 C C . ASP A 1 84 ? -17.816 20.671 9.424 1.00 46.72 84 ASP A C 1
ATOM 666 O O . ASP A 1 84 ? -18.733 21.526 9.443 1.00 46.72 84 ASP A O 1
#

Organism: Nephila pilipes (NCBI:txid299642)

pLDDT: mean 86.4, std 9.88, range [46.72, 96.31]

Foldseek 3Di:
DVVLVVVLVVVLVVVLVVLCVVVVDQQLPLVSVLVSVLSSCCSPPVPCSVVSVPDDSVPCPPVNSVVSVVVRVVVVVVVVVVVD

Secondary structure (DSSP, 8-state):
-HHHHHHHHHHHHHHHHHHHHHHT--TT-HHHHHHHHHHHHHHH-TT-HHHHHTS-GGGS-HHHHHHHHHHHHHHHHHHHTT--

Sequence (84 aa):
MVNSLLKAGTHASYIVVYNIAEKNKALSDEELVKQCMLHVSDVFCPGKKSNFELIRPTRLSRKMVIRFETIDKNLTSQLESKND